Protein AF-A0A0R1E8X5-F1 (afdb_monomer_lite)

InterPro domains:
  IPR028039 Coiled-coil domain containing protein 32 [PF14989] (7-144)
  IPR028039 Coiled-coil domain containing protein 32 [PTHR31800] (3-156)

Foldseek 3Di:
DDPPDPPPPDDPDDDDDDDDDDDPDDDPDDDPPVDDPDPPDDDDDDPDPPPPPDPCNVVVVVVVVVVVVVVVVVVCPVVVVVVVVLVVLCVVCVVVVDDPVVSVVVVQQAAADPDDPVNPVVDVDDDGGNVVVDDPVVPPPVVVVVVVVVVVVVPDPPPDD

Sequence (161 aa):
MSLGNADPWHLKNNIVEQGISVSPNNSESFEDNFTPPPSENESNVQKDGQIEPLPDSSDYLKLLERKLARVQKGNKLLDNLRDKRQDCMRGLLSSEGVPISIFEQFLELDAPIESGRLHRHLLPVQAVNVGETFHIVEHDALQQSAEEAQKEEEDHPLAEH

Secondary structure (DSSP, 8-state):
-------TT--------------S--------TTS----SS-S---S----PPPTTHHHHHHHHHHHHHHHHHTTHHHHHHHHHHHHHHHHHHHHTT--HHHHHHHHHHTSBP---HHHHHH-S---SBSGGG--GGGG-HHHHHHHHHHHHHHSS-----

Radius of gyration: 31.72 Å; chains: 1; bounding box: 75×52×92 Å

Structure (mmCIF, N/CA/C/O backbone):
data_AF-A0A0R1E8X5-F1
#
_entry.id   AF-A0A0R1E8X5-F1
#
loop_
_atom_site.group_PDB
_atom_site.id
_atom_site.type_symbol
_atom_site.label_atom_id
_atom_site.label_alt_id
_atom_site.label_comp_id
_atom_site.label_asym_id
_atom_site.label_entity_id
_atom_site.label_seq_id
_atom_site.pdbx_PDB_ins_code
_atom_site.Cartn_x
_atom_site.Cartn_y
_atom_site.Cartn_z
_atom_site.occupancy
_atom_site.B_iso_or_equiv
_atom_site.auth_seq_id
_atom_site.auth_comp_id
_atom_site.auth_asym_id
_atom_site.auth_atom_id
_atom_site.pdbx_PDB_model_num
ATOM 1 N N . 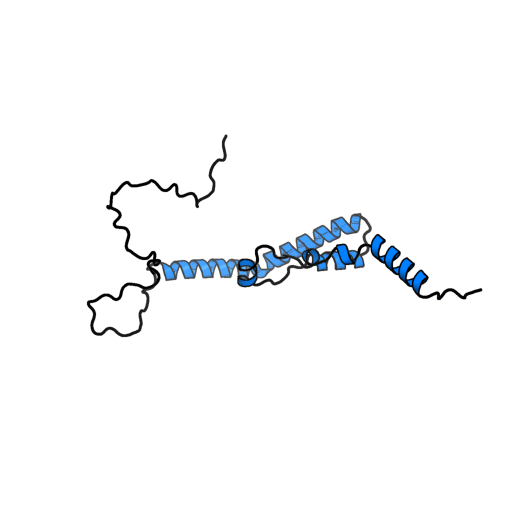MET A 1 1 ? 5.547 -38.601 7.285 1.00 41.41 1 MET A N 1
ATOM 2 C CA . MET A 1 1 ? 4.943 -37.518 8.089 1.00 41.41 1 MET A CA 1
ATOM 3 C C . MET A 1 1 ? 3.970 -36.780 7.179 1.00 41.41 1 MET A C 1
ATOM 5 O O . MET A 1 1 ? 4.414 -35.981 6.369 1.00 41.41 1 MET A O 1
ATOM 9 N N . SER A 1 2 ? 2.689 -37.157 7.183 1.00 48.28 2 SER A N 1
ATOM 10 C CA . SER A 1 2 ? 1.700 -36.622 6.235 1.00 48.28 2 SER A CA 1
ATOM 11 C C . SER A 1 2 ? 1.029 -35.388 6.835 1.00 48.28 2 SER A C 1
ATOM 13 O O . SER A 1 2 ? 0.263 -35.518 7.786 1.00 48.28 2 SER A O 1
ATOM 15 N N . LEU A 1 3 ? 1.327 -34.204 6.297 1.00 57.66 3 LEU A N 1
ATOM 16 C CA . LEU A 1 3 ? 0.602 -32.962 6.584 1.00 57.66 3 LEU A CA 1
ATOM 17 C C . LEU A 1 3 ? -0.684 -32.953 5.749 1.00 57.66 3 LEU A C 1
ATOM 19 O O . LEU A 1 3 ? -0.780 -32.275 4.732 1.00 57.66 3 LEU A O 1
ATOM 23 N N . GLY A 1 4 ? -1.637 -33.798 6.132 1.00 57.94 4 GLY A N 1
ATOM 24 C CA . GLY A 1 4 ? -2.953 -33.873 5.508 1.00 57.94 4 GLY A CA 1
ATOM 25 C C . GLY A 1 4 ? -4.001 -33.284 6.439 1.00 57.94 4 GLY A C 1
ATOM 26 O O . GLY A 1 4 ? -4.164 -33.785 7.548 1.00 57.94 4 GLY A O 1
ATOM 27 N N . ASN A 1 5 ? -4.714 -32.274 5.943 1.00 57.72 5 ASN A N 1
ATOM 28 C CA . ASN A 1 5 ? -5.869 -31.589 6.534 1.00 57.72 5 ASN A CA 1
ATOM 29 C C . ASN A 1 5 ? -5.564 -30.501 7.572 1.00 57.72 5 ASN A C 1
ATOM 31 O O . ASN A 1 5 ? -5.836 -30.648 8.760 1.00 57.72 5 ASN A O 1
ATOM 35 N N . ALA A 1 6 ? -5.101 -29.353 7.077 1.00 56.03 6 ALA A N 1
ATOM 36 C CA . ALA A 1 6 ? -5.183 -28.066 7.769 1.00 56.03 6 ALA A CA 1
ATOM 37 C C . ALA A 1 6 ? -6.270 -27.169 7.148 1.00 56.03 6 ALA A C 1
ATOM 39 O O . ALA A 1 6 ? -6.082 -25.963 7.025 1.00 56.03 6 ALA A O 1
ATOM 40 N N . ASP A 1 7 ? -7.388 -27.762 6.723 1.00 60.72 7 ASP A N 1
ATOM 41 C CA . ASP A 1 7 ? -8.545 -26.989 6.282 1.00 60.72 7 ASP A CA 1
ATOM 42 C C . ASP A 1 7 ? -9.701 -27.159 7.285 1.00 60.72 7 ASP A C 1
ATOM 44 O O . ASP A 1 7 ? -10.281 -28.249 7.370 1.00 60.72 7 ASP A O 1
ATOM 48 N N . PRO A 1 8 ? -10.033 -26.108 8.060 1.00 60.72 8 PRO A N 1
ATOM 49 C CA . PRO A 1 8 ? -11.096 -26.143 9.059 1.00 60.72 8 PRO A CA 1
ATOM 50 C C . PRO A 1 8 ? -12.511 -26.219 8.460 1.00 60.72 8 PRO A C 1
ATOM 52 O O . PRO A 1 8 ? -13.470 -26.331 9.220 1.00 60.72 8 PRO A O 1
ATOM 55 N N . TRP A 1 9 ? -12.662 -26.191 7.131 1.00 62.84 9 TRP A N 1
ATOM 56 C CA . TRP A 1 9 ? -13.965 -26.184 6.455 1.00 62.84 9 TRP A CA 1
ATOM 57 C C . TRP A 1 9 ? -14.426 -27.551 5.930 1.00 62.84 9 TRP A C 1
ATOM 59 O O . TRP A 1 9 ? -15.530 -27.668 5.401 1.00 62.84 9 TRP A O 1
ATOM 69 N N . HIS A 1 10 ? -13.645 -28.618 6.114 1.00 58.00 10 HIS A N 1
ATOM 70 C CA . HIS A 1 10 ? -14.043 -29.963 5.687 1.00 58.00 10 HIS A CA 1
ATOM 71 C C . HIS A 1 10 ? -14.915 -30.675 6.738 1.00 58.00 10 HIS A C 1
ATOM 73 O O . HIS A 1 10 ? -14.473 -31.606 7.417 1.00 58.00 10 HIS A O 1
ATOM 79 N N . LEU A 1 11 ? -16.183 -30.274 6.843 1.00 55.81 11 LEU A N 1
ATOM 80 C CA . LEU A 1 11 ? -17.213 -31.066 7.519 1.00 55.81 11 LEU A CA 1
ATOM 81 C C . LEU A 1 11 ? -17.602 -32.248 6.622 1.00 55.81 11 LEU A C 1
ATOM 83 O O . LEU A 1 11 ? -18.297 -32.106 5.620 1.00 55.81 11 LEU A O 1
ATOM 87 N N . LYS A 1 12 ? -17.123 -33.444 6.974 1.00 56.28 12 LYS A N 1
ATOM 88 C CA . LYS A 1 12 ? -17.621 -34.693 6.390 1.00 56.28 12 LYS A CA 1
ATOM 89 C C . LYS A 1 12 ? -19.041 -34.904 6.907 1.00 56.28 12 LYS A C 1
ATOM 91 O O . LYS A 1 12 ? -19.221 -35.250 8.073 1.00 56.28 12 LYS A O 1
ATOM 96 N N . ASN A 1 13 ? -20.028 -34.678 6.047 1.00 50.72 13 ASN A N 1
ATOM 97 C CA . ASN A 1 13 ? -21.430 -34.963 6.327 1.00 50.72 13 ASN A CA 1
ATOM 98 C C . ASN A 1 13 ? -21.587 -36.459 6.630 1.00 50.72 13 ASN A C 1
ATOM 100 O O . ASN A 1 13 ? -21.599 -37.288 5.721 1.00 50.72 13 ASN A O 1
ATOM 104 N N . ASN A 1 14 ? -21.679 -36.811 7.913 1.00 43.84 14 ASN A N 1
ATOM 105 C CA . ASN A 1 14 ? -22.185 -38.115 8.312 1.00 43.84 14 ASN A CA 1
ATOM 106 C C . ASN A 1 14 ? -23.680 -38.120 8.005 1.00 43.84 14 ASN A C 1
ATOM 108 O O . ASN A 1 14 ? -24.463 -37.433 8.658 1.00 43.84 14 ASN A O 1
ATOM 112 N N . ILE A 1 15 ? -24.037 -38.877 6.974 1.00 46.09 15 ILE A N 1
ATOM 113 C CA . ILE A 1 15 ? -25.403 -39.259 6.646 1.00 46.09 15 ILE A CA 1
ATOM 114 C C . ILE A 1 15 ? -25.994 -39.929 7.891 1.00 46.09 15 ILE A C 1
ATOM 116 O O . ILE A 1 15 ? -25.621 -41.044 8.250 1.00 46.09 15 ILE A O 1
ATOM 120 N N . VAL A 1 16 ? -26.888 -39.218 8.574 1.00 41.62 16 VAL A N 1
ATOM 121 C CA . VAL A 1 16 ? -27.850 -39.818 9.495 1.00 41.62 16 VAL A CA 1
ATOM 122 C C . VAL A 1 16 ? -29.020 -40.250 8.624 1.00 41.62 16 VAL A C 1
ATOM 124 O O . VAL A 1 16 ? -29.767 -39.415 8.118 1.00 41.62 16 VAL A O 1
ATOM 127 N N . GLU A 1 17 ? -29.153 -41.556 8.406 1.00 50.44 17 GLU A N 1
ATOM 128 C CA . GLU A 1 17 ? -30.381 -42.129 7.866 1.00 50.44 17 GLU A CA 1
ATOM 129 C C . GLU A 1 17 ? -31.515 -41.886 8.870 1.00 50.44 17 GLU A C 1
ATOM 131 O O . GLU A 1 17 ? -31.613 -42.551 9.901 1.00 50.44 17 GLU A O 1
ATOM 136 N N . GLN A 1 18 ? -32.389 -40.931 8.566 1.00 39.16 18 GLN A N 1
ATOM 137 C CA . GLN A 1 18 ? -33.750 -40.913 9.087 1.00 39.16 18 GLN A CA 1
ATOM 138 C C . GLN A 1 18 ? -34.700 -40.789 7.903 1.00 39.16 18 GLN A C 1
ATOM 140 O O . GLN A 1 18 ? -34.739 -39.781 7.201 1.00 39.16 18 GLN A O 1
ATOM 145 N N . GLY A 1 19 ? -35.399 -41.893 7.642 1.00 46.69 19 GLY A N 1
ATOM 146 C CA . GLY A 1 19 ? -36.307 -42.037 6.522 1.00 46.69 19 GLY A CA 1
ATOM 147 C C . GLY A 1 19 ? -37.501 -41.104 6.626 1.00 46.69 19 GLY A C 1
ATOM 148 O O . GLY A 1 19 ? -38.165 -41.057 7.655 1.00 46.69 19 GLY A O 1
ATOM 149 N N . ILE A 1 20 ? -37.811 -40.445 5.516 1.00 40.56 20 ILE A N 1
ATOM 150 C CA . ILE A 1 20 ? -39.112 -39.849 5.240 1.00 40.56 20 ILE A CA 1
ATOM 151 C C . ILE A 1 20 ? -39.471 -40.233 3.803 1.00 40.56 20 ILE A C 1
ATOM 153 O O . ILE A 1 20 ? -38.705 -40.032 2.862 1.00 40.56 20 ILE A O 1
ATOM 157 N N . SER A 1 21 ? -40.642 -40.848 3.662 1.00 41.12 21 SER A N 1
ATOM 158 C CA . SER A 1 21 ? -41.280 -41.187 2.397 1.00 41.12 21 SER A CA 1
ATOM 159 C C . SER A 1 21 ? -41.433 -39.944 1.521 1.00 41.12 21 SER A C 1
ATOM 161 O O . SER A 1 21 ? -42.125 -38.997 1.895 1.00 41.12 21 SER A O 1
ATOM 163 N N . VAL A 1 22 ? -40.822 -39.972 0.340 1.00 40.91 22 VAL A N 1
ATOM 164 C CA . VAL A 1 22 ? -40.970 -38.938 -0.685 1.00 40.91 22 VAL A CA 1
ATOM 165 C C . VAL A 1 22 ? -42.375 -39.044 -1.287 1.00 40.91 22 VAL A C 1
ATOM 167 O O . VAL A 1 22 ? -42.671 -39.984 -2.021 1.00 40.91 22 VAL A O 1
ATOM 170 N N . SER A 1 23 ? -43.242 -38.078 -0.977 1.00 41.62 23 SER A N 1
ATOM 171 C CA . SER A 1 23 ? -44.393 -37.745 -1.823 1.00 41.62 23 SER A CA 1
ATOM 172 C C . SER A 1 23 ? -43.967 -36.597 -2.749 1.00 41.62 23 SER A C 1
ATOM 174 O O . SER A 1 23 ? -43.478 -35.583 -2.244 1.00 41.62 23 SER A O 1
ATOM 176 N N . PRO A 1 24 ? -44.087 -36.723 -4.082 1.00 49.56 24 PRO A N 1
ATOM 177 C CA . PRO A 1 24 ? -43.509 -35.766 -5.014 1.00 49.56 24 PRO A CA 1
ATOM 178 C C . PRO A 1 24 ? -44.529 -34.666 -5.300 1.00 49.56 24 PRO A C 1
ATOM 180 O O . PRO A 1 24 ? -45.220 -34.754 -6.302 1.00 49.56 24 PRO A O 1
ATOM 183 N N . ASN A 1 25 ? -44.701 -33.688 -4.404 1.00 53.84 25 ASN A N 1
ATOM 184 C CA . ASN A 1 25 ? -45.528 -32.496 -4.671 1.00 53.84 25 ASN A CA 1
ATOM 185 C C . ASN A 1 25 ? -45.279 -31.348 -3.673 1.00 53.84 25 ASN A C 1
ATOM 187 O O . ASN A 1 25 ? -46.222 -30.705 -3.230 1.00 53.84 25 ASN A O 1
ATOM 191 N N . ASN A 1 26 ? -44.025 -31.060 -3.322 1.00 50.88 26 ASN A N 1
ATOM 192 C CA . ASN A 1 26 ? -43.699 -29.794 -2.664 1.00 50.88 26 ASN A CA 1
ATOM 193 C C . ASN A 1 26 ? -42.617 -29.084 -3.468 1.00 50.88 26 ASN A C 1
ATOM 195 O O . ASN A 1 26 ? -41.520 -29.600 -3.658 1.00 50.88 26 ASN A O 1
ATOM 199 N N . SER A 1 27 ? -42.984 -27.914 -3.978 1.00 52.03 27 SER A N 1
ATOM 200 C CA . SER A 1 27 ? -42.094 -26.922 -4.561 1.00 52.03 27 SER A CA 1
ATOM 201 C C . SER A 1 27 ? -40.863 -26.720 -3.679 1.00 52.03 27 SER A C 1
ATOM 203 O O . SER A 1 27 ? -41.006 -26.351 -2.514 1.00 52.03 27 SER A O 1
ATOM 205 N N . GLU A 1 28 ? -39.673 -26.929 -4.241 1.00 53.97 28 GLU A N 1
ATOM 206 C CA . GLU A 1 28 ? -38.393 -26.528 -3.652 1.00 53.97 28 GLU A CA 1
ATOM 207 C C . GLU A 1 28 ? -38.345 -24.996 -3.531 1.00 53.97 28 GLU A C 1
ATOM 209 O O . GLU A 1 28 ? -37.832 -24.291 -4.396 1.00 53.97 28 GLU A O 1
ATOM 214 N N . SER A 1 29 ? -38.931 -24.453 -2.468 1.00 68.25 29 SER A N 1
ATOM 215 C CA . SER 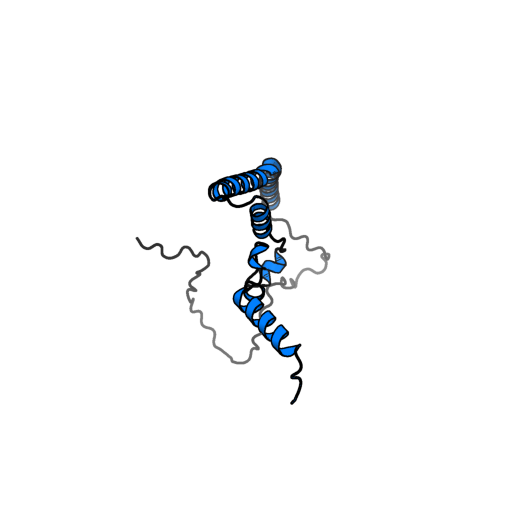A 1 29 ? -38.639 -23.101 -2.005 1.00 68.25 29 SER A CA 1
ATOM 216 C C . SER A 1 29 ? -37.615 -23.191 -0.883 1.00 68.25 29 SER A C 1
ATOM 218 O O . SER A 1 29 ? -37.796 -23.972 0.050 1.00 68.25 29 SER A O 1
ATOM 220 N N . PHE A 1 30 ? -36.554 -22.391 -0.967 1.00 64.31 30 PHE A N 1
ATOM 221 C CA . PHE A 1 30 ? -35.582 -22.248 0.113 1.00 64.31 30 PHE A CA 1
ATOM 222 C C . PHE A 1 30 ? -36.293 -21.773 1.387 1.00 64.31 30 PHE A C 1
ATOM 224 O O . PHE A 1 30 ? -37.005 -20.770 1.357 1.00 64.31 30 PHE A O 1
ATOM 231 N N . GLU A 1 31 ? -36.102 -22.487 2.496 1.00 61.72 31 GLU A N 1
ATOM 232 C CA . GLU A 1 31 ? -36.546 -22.029 3.811 1.00 61.72 31 GLU A CA 1
ATOM 233 C C . GLU A 1 31 ? -35.742 -20.778 4.198 1.00 61.72 31 GLU A C 1
ATOM 235 O O . GLU A 1 31 ? -34.537 -20.849 4.469 1.00 61.72 31 GLU A O 1
ATOM 240 N N . ASP A 1 32 ? -36.404 -19.618 4.186 1.00 66.38 32 ASP A N 1
ATOM 241 C CA . ASP A 1 32 ? -35.838 -18.352 4.646 1.00 66.38 32 ASP A CA 1
ATOM 242 C C . ASP A 1 32 ? -35.685 -18.377 6.173 1.00 66.38 32 ASP A C 1
ATOM 244 O O . ASP A 1 32 ? -36.580 -18.006 6.926 1.00 66.38 32 ASP A O 1
ATOM 248 N N . ASN A 1 33 ? -34.525 -18.848 6.627 1.00 69.56 33 ASN A N 1
ATOM 249 C CA . ASN A 1 33 ? -34.135 -18.875 8.035 1.00 69.56 33 ASN A CA 1
ATOM 250 C C . ASN A 1 33 ? -33.504 -17.547 8.502 1.00 69.56 33 ASN A C 1
ATOM 252 O O . ASN A 1 33 ? -32.993 -17.465 9.620 1.00 69.56 33 ASN A O 1
ATOM 256 N N . PHE A 1 34 ? -33.488 -16.506 7.659 1.00 73.12 34 PHE A N 1
ATOM 257 C CA . PHE A 1 34 ? -32.915 -15.203 8.012 1.00 73.12 34 PHE A CA 1
ATOM 258 C C . PHE A 1 34 ? -33.910 -14.295 8.735 1.00 73.12 34 PHE A C 1
ATOM 260 O O . PHE A 1 34 ? -33.517 -13.254 9.267 1.00 73.12 34 PHE A O 1
ATOM 267 N N . THR A 1 35 ? -35.181 -14.691 8.796 1.00 64.94 35 THR A N 1
ATOM 268 C CA . THR A 1 35 ? -36.201 -14.019 9.595 1.00 64.94 35 THR A CA 1
ATOM 269 C C . THR A 1 35 ? -36.652 -14.935 10.735 1.00 64.94 35 THR A C 1
ATOM 271 O O . THR A 1 35 ? -37.010 -16.087 10.494 1.00 64.94 35 THR A O 1
ATOM 274 N N . PRO A 1 36 ? -36.609 -14.478 12.004 1.00 63.75 36 PRO A N 1
ATOM 275 C CA . PRO A 1 36 ? -37.162 -15.267 13.095 1.00 63.75 36 PRO A CA 1
ATOM 276 C C . PRO A 1 36 ? -38.661 -15.481 12.834 1.00 63.75 36 PRO A C 1
ATOM 278 O O . PRO A 1 36 ? -39.335 -14.531 12.416 1.00 63.75 36 PRO A O 1
ATOM 281 N N . PRO A 1 37 ? -39.198 -16.697 13.059 1.00 65.19 37 PRO A N 1
ATOM 282 C CA . PRO A 1 37 ? -40.610 -16.955 12.834 1.00 65.19 37 PRO A CA 1
ATOM 283 C C . PRO A 1 37 ? -41.432 -15.997 13.702 1.00 65.19 37 PRO A C 1
ATOM 285 O O . PRO A 1 37 ? -41.058 -15.754 14.856 1.00 65.19 37 PRO A O 1
ATOM 288 N N . PRO A 1 38 ? -42.537 -15.436 13.182 1.00 57.66 38 PRO A N 1
ATOM 289 C CA . PRO A 1 38 ? -43.421 -14.619 13.994 1.00 57.66 38 PRO A CA 1
ATOM 290 C C . PRO A 1 38 ? -43.930 -15.500 15.136 1.00 57.66 38 PRO A C 1
ATOM 292 O O . PRO A 1 38 ? -44.668 -16.455 14.906 1.00 57.66 38 PRO A O 1
ATOM 295 N N . SER A 1 39 ? -43.487 -15.234 16.366 1.00 55.03 39 SER A N 1
ATOM 296 C CA . SER A 1 39 ? -43.984 -15.960 17.529 1.00 55.03 39 SER A CA 1
ATOM 297 C C . SER A 1 39 ? -45.481 -15.689 17.630 1.00 55.03 39 SER A C 1
ATOM 299 O O . SER A 1 39 ? -45.886 -14.562 17.912 1.00 55.03 39 SER A O 1
ATOM 301 N N . GLU A 1 40 ? -46.311 -16.704 17.398 1.00 53.59 40 GLU A N 1
ATOM 302 C CA . GLU A 1 40 ? -47.776 -16.573 17.387 1.00 53.59 40 GLU A CA 1
ATOM 303 C C . GLU A 1 40 ? -48.391 -16.225 18.755 1.00 53.59 40 GLU A C 1
ATOM 305 O O . GLU A 1 40 ? -49.607 -16.159 18.883 1.00 53.59 40 GLU A O 1
ATOM 310 N N . ASN A 1 41 ? -47.586 -15.930 19.777 1.00 51.16 41 ASN A N 1
ATOM 311 C CA . ASN A 1 41 ? -48.064 -15.528 21.092 1.00 51.16 41 ASN A CA 1
ATOM 312 C C . ASN A 1 41 ? -47.247 -14.360 21.641 1.00 51.16 41 ASN A C 1
ATOM 314 O O . ASN A 1 41 ? -46.440 -14.577 22.521 1.00 51.16 41 ASN A O 1
ATOM 318 N N . GLU A 1 42 ? -47.440 -13.144 21.137 1.00 44.88 42 GLU A N 1
ATOM 319 C CA . GLU A 1 42 ? -47.234 -11.911 21.915 1.00 44.88 42 GLU A CA 1
ATOM 320 C C . GLU A 1 42 ? -47.982 -10.781 21.190 1.00 44.88 42 GLU A C 1
ATOM 322 O O . GLU A 1 42 ? -47.448 -10.017 20.382 1.00 44.88 42 GLU A O 1
ATOM 327 N N . SER A 1 43 ? -49.285 -10.686 21.452 1.00 48.47 43 SER A N 1
ATOM 328 C CA . SER A 1 43 ? -50.014 -9.450 21.214 1.00 48.47 43 SER A CA 1
ATOM 329 C C . SER A 1 43 ? -49.413 -8.366 22.113 1.00 48.47 43 SER A C 1
ATOM 331 O O . SER A 1 43 ? -49.590 -8.426 23.328 1.00 48.47 43 SER A O 1
ATOM 333 N N . ASN A 1 44 ? -48.802 -7.352 21.493 1.00 47.94 44 ASN A N 1
ATOM 334 C CA . ASN A 1 44 ? -48.393 -6.080 22.101 1.00 47.94 44 ASN A CA 1
ATOM 335 C C . ASN A 1 44 ? -47.010 -6.058 22.788 1.00 47.94 44 ASN A C 1
ATOM 337 O O . ASN A 1 44 ? -46.911 -5.773 23.977 1.00 47.94 44 ASN A O 1
ATOM 341 N N . VAL A 1 45 ? -45.928 -6.220 22.019 1.00 44.50 45 VAL A N 1
ATOM 342 C CA . VAL A 1 45 ? -44.637 -5.605 22.370 1.00 44.50 45 VAL A CA 1
ATOM 343 C C . VAL A 1 45 ? -44.100 -4.852 21.161 1.00 44.50 45 VAL A C 1
ATOM 345 O O . VAL A 1 45 ? -44.174 -5.289 20.015 1.00 44.50 45 VAL A O 1
ATOM 348 N N . GLN A 1 46 ? -43.661 -3.637 21.447 1.00 46.28 46 GLN A N 1
ATOM 349 C CA . GLN A 1 46 ? -43.259 -2.620 20.504 1.00 46.28 46 GLN A CA 1
ATOM 350 C C . GLN A 1 46 ? -42.136 -3.090 19.583 1.00 46.28 46 GLN A C 1
ATOM 352 O O . GLN A 1 46 ? -41.282 -3.907 19.913 1.00 46.28 46 GLN A O 1
ATOM 357 N N . LYS A 1 47 ? -42.181 -2.490 18.404 1.00 51.28 47 LYS A N 1
ATOM 358 C CA . LYS A 1 47 ? -41.257 -2.553 17.287 1.00 51.28 47 LYS A CA 1
ATOM 359 C C . LYS A 1 47 ? -39.896 -1.959 17.673 1.00 51.28 47 LYS A C 1
ATOM 361 O O . LYS A 1 47 ? -39.515 -0.937 17.136 1.00 51.28 47 LYS A O 1
ATOM 366 N N . ASP A 1 48 ? -39.207 -2.583 18.614 1.00 50.16 48 ASP A N 1
ATOM 367 C CA . ASP A 1 48 ? -37.822 -2.309 18.984 1.00 50.16 48 ASP A CA 1
ATOM 368 C C . ASP A 1 48 ? -37.233 -3.638 19.451 1.00 50.16 48 ASP A C 1
ATOM 370 O O . ASP A 1 48 ? -37.092 -3.910 20.642 1.00 50.16 48 ASP A O 1
ATOM 374 N N . GLY A 1 49 ? -36.936 -4.513 18.489 1.00 54.03 49 GLY A N 1
ATOM 375 C CA . GLY A 1 49 ? -36.140 -5.714 18.722 1.00 54.03 49 GLY A CA 1
ATOM 376 C C . GLY A 1 49 ? -34.710 -5.310 19.066 1.00 54.03 49 GLY A C 1
ATOM 377 O O . GLY A 1 49 ? -33.811 -5.437 18.240 1.00 54.03 49 GLY A O 1
ATOM 378 N N . GLN A 1 50 ? -34.516 -4.757 20.262 1.00 63.06 50 GLN A N 1
ATOM 379 C CA . GLN A 1 50 ? -33.216 -4.555 20.878 1.00 63.06 50 GLN A CA 1
ATOM 380 C C . GLN A 1 50 ? -32.654 -5.953 21.116 1.00 63.06 50 GLN A C 1
ATOM 382 O O . GLN A 1 50 ? -32.983 -6.610 22.102 1.00 63.06 50 GLN A O 1
ATOM 387 N N . ILE A 1 51 ? -31.881 -6.446 20.149 1.00 72.56 51 ILE A N 1
ATOM 388 C CA . ILE A 1 51 ? -31.126 -7.686 20.287 1.00 72.56 51 ILE A CA 1
ATOM 389 C C . ILE A 1 51 ? -30.258 -7.498 21.525 1.00 72.56 51 ILE A C 1
ATOM 391 O O . ILE A 1 51 ? -29.402 -6.609 21.547 1.00 72.56 51 ILE A O 1
ATOM 395 N N . GLU A 1 52 ? -30.524 -8.281 22.568 1.00 78.50 52 GLU A N 1
ATOM 396 C CA . GLU A 1 52 ? -29.762 -8.177 23.802 1.00 78.50 52 GLU A CA 1
ATOM 397 C C . GLU A 1 52 ? -28.294 -8.494 23.472 1.00 78.50 52 GLU A C 1
ATOM 399 O O . GLU A 1 52 ? -28.003 -9.539 22.875 1.00 78.50 52 GLU A O 1
ATOM 404 N N . PRO A 1 53 ? -27.358 -7.571 23.753 1.00 79.94 53 PRO A N 1
ATOM 405 C CA . PRO A 1 53 ? -25.964 -7.780 23.414 1.00 79.94 53 PRO A CA 1
ATOM 406 C C . PRO A 1 53 ? -25.435 -8.999 24.168 1.00 79.94 53 PRO A C 1
ATOM 408 O O . PRO A 1 53 ? -25.786 -9.224 25.327 1.00 79.94 53 PRO A O 1
ATOM 411 N N . LEU A 1 54 ? -24.563 -9.778 23.520 1.00 82.25 54 LEU A N 1
ATOM 412 C CA . LEU A 1 54 ? -23.991 -10.963 24.153 1.00 82.25 54 LEU A CA 1
ATOM 413 C C . LEU A 1 54 ? -23.329 -10.583 25.492 1.00 82.25 54 LEU A C 1
ATOM 415 O O . LEU A 1 54 ? -22.721 -9.508 25.575 1.00 82.25 54 LEU A O 1
ATOM 419 N N . PRO A 1 55 ? -23.384 -11.456 26.515 1.00 82.56 55 PRO A N 1
ATOM 420 C CA . PRO A 1 55 ? -22.879 -11.155 27.857 1.00 82.56 55 PRO A CA 1
ATOM 421 C C . PRO A 1 55 ? -21.413 -10.691 27.890 1.00 82.56 55 PRO A C 1
ATOM 423 O O . PRO A 1 55 ? -21.026 -9.921 28.765 1.00 82.56 55 PRO A O 1
ATOM 426 N N . ASP A 1 56 ? -20.598 -11.125 26.924 1.00 90.81 56 ASP A N 1
ATOM 427 C CA . ASP A 1 56 ? -19.173 -10.809 26.784 1.00 90.81 56 ASP A CA 1
ATOM 428 C C . ASP A 1 56 ? -18.864 -9.772 25.687 1.00 90.81 56 ASP A C 1
ATOM 430 O O . ASP A 1 56 ? -17.706 -9.382 25.509 1.00 90.81 56 ASP A O 1
ATOM 434 N N . SER A 1 57 ? -19.879 -9.279 24.970 1.00 89.62 57 SER A N 1
ATOM 435 C CA . SER A 1 57 ? -19.715 -8.343 23.848 1.00 89.62 57 SER A CA 1
ATOM 436 C C . SER A 1 57 ? -18.947 -7.083 24.252 1.00 89.62 57 SER A C 1
ATOM 438 O O . SER A 1 57 ? -18.045 -6.644 23.540 1.00 89.62 57 SER A O 1
ATOM 440 N N . SER A 1 58 ? -19.241 -6.533 25.434 1.00 88.75 58 SER A N 1
ATOM 441 C CA . SER A 1 58 ? -18.574 -5.334 25.944 1.00 88.75 58 SER A CA 1
ATOM 442 C C . SER A 1 58 ? -17.089 -5.566 26.240 1.00 88.75 58 SER A C 1
ATOM 444 O O . SER A 1 58 ? -16.260 -4.689 25.998 1.00 88.75 58 SER A O 1
ATOM 446 N N . ASP A 1 59 ? -16.724 -6.754 26.719 1.00 91.62 59 ASP A N 1
ATOM 447 C CA . ASP A 1 59 ? -15.342 -7.091 27.055 1.00 91.62 59 ASP A CA 1
ATOM 448 C C . ASP A 1 59 ? -14.537 -7.448 25.809 1.00 91.62 59 ASP A C 1
ATOM 450 O O . ASP A 1 59 ? -13.375 -7.046 25.672 1.00 91.62 59 ASP A O 1
ATOM 454 N N . TYR A 1 60 ? -15.174 -8.121 24.853 1.00 94.19 60 TYR A N 1
ATOM 455 C CA . TYR A 1 60 ? -14.607 -8.364 23.536 1.00 94.19 60 TYR A CA 1
ATOM 456 C C . TYR A 1 60 ? -14.335 -7.052 22.782 1.00 94.19 60 TYR A C 1
ATOM 458 O O . TYR A 1 60 ? -13.237 -6.869 22.246 1.00 94.19 60 TYR A O 1
ATOM 466 N N . LEU A 1 61 ? -15.274 -6.100 22.808 1.00 94.25 61 LEU A N 1
ATOM 467 C CA . LEU A 1 61 ? -15.094 -4.776 22.206 1.00 94.25 61 LEU A CA 1
ATOM 468 C C . LEU A 1 61 ? -13.952 -3.997 22.868 1.00 94.25 61 LEU A C 1
ATOM 470 O O . LEU A 1 61 ? -13.056 -3.528 22.169 1.00 94.25 61 LEU A O 1
ATOM 474 N N . LYS A 1 62 ? -13.880 -3.957 24.204 1.00 94.38 62 LYS A N 1
ATOM 475 C CA . LYS A 1 62 ? -12.742 -3.339 24.917 1.00 94.38 62 LYS A CA 1
ATOM 476 C C . LYS A 1 62 ? -11.408 -3.991 24.548 1.00 94.38 62 LYS A C 1
ATOM 478 O O . LYS A 1 62 ? -10.380 -3.318 24.433 1.00 94.38 62 LYS A O 1
ATOM 483 N N . LEU A 1 63 ? -11.382 -5.316 24.375 1.00 95.00 63 LEU A N 1
ATOM 484 C CA . LEU A 1 63 ? -10.181 -6.035 23.951 1.00 95.00 63 LEU A CA 1
ATOM 485 C C . LEU A 1 63 ? -9.754 -5.624 22.537 1.00 95.00 63 LEU A C 1
ATOM 487 O O . LEU A 1 63 ? -8.558 -5.410 22.309 1.00 95.00 63 LEU A O 1
ATOM 491 N N . LEU A 1 64 ? -10.713 -5.526 21.615 1.00 94.50 64 LEU A N 1
ATOM 492 C CA . LEU A 1 64 ? -10.505 -5.059 20.247 1.00 94.50 64 LEU A CA 1
ATOM 493 C C . LEU A 1 64 ? -9.980 -3.626 20.229 1.00 94.50 64 LEU A C 1
ATOM 495 O O . LEU A 1 64 ? -8.922 -3.389 19.655 1.00 94.50 64 LEU A O 1
ATOM 499 N N . GLU A 1 65 ? -10.641 -2.706 20.924 1.00 93.12 65 GLU A N 1
ATOM 500 C CA . GLU A 1 65 ? -10.228 -1.306 21.040 1.00 93.12 65 GLU A CA 1
ATOM 501 C C . GLU A 1 65 ? -8.819 -1.181 21.619 1.00 93.12 65 GLU A C 1
ATOM 503 O O . GLU A 1 65 ? -7.989 -0.445 21.093 1.00 93.12 65 GLU A O 1
ATOM 508 N N . ARG A 1 66 ? -8.481 -1.967 22.648 1.00 93.94 66 ARG A N 1
ATOM 509 C CA . ARG A 1 66 ? -7.128 -1.986 23.221 1.00 93.94 66 ARG A CA 1
ATOM 510 C C . ARG A 1 66 ? -6.080 -2.481 22.225 1.00 93.94 66 ARG A C 1
ATOM 512 O O . ARG A 1 66 ? -4.965 -1.957 22.198 1.00 93.94 66 ARG A O 1
ATOM 519 N N . LYS A 1 67 ? -6.388 -3.521 21.445 1.00 91.50 67 LYS A N 1
ATOM 520 C CA . LYS A 1 67 ? -5.484 -4.034 20.403 1.00 91.50 67 LYS A CA 1
ATOM 521 C C . LYS A 1 67 ? -5.316 -3.006 19.287 1.00 91.50 67 LYS A C 1
ATOM 523 O O . LYS A 1 67 ? -4.186 -2.716 18.908 1.00 91.50 67 LYS A O 1
ATOM 528 N N . LEU A 1 68 ? -6.417 -2.418 18.838 1.00 87.81 68 LEU A N 1
ATOM 529 C CA . LEU A 1 68 ? -6.458 -1.377 17.821 1.00 87.81 68 LEU A CA 1
ATOM 530 C C . LEU A 1 68 ? -5.641 -0.159 18.271 1.00 87.81 68 LEU A C 1
ATOM 532 O O . LEU A 1 68 ? -4.739 0.264 17.556 1.00 87.81 68 LEU A O 1
ATOM 536 N N . ALA A 1 69 ? -5.840 0.320 19.499 1.00 87.12 69 ALA A N 1
ATOM 537 C CA . ALA A 1 69 ? -5.078 1.423 20.073 1.00 87.12 69 ALA A CA 1
ATOM 538 C C . ALA A 1 69 ? -3.577 1.118 20.177 1.00 87.12 69 ALA A C 1
ATOM 540 O O . ALA A 1 69 ? -2.763 2.018 20.015 1.00 87.12 69 A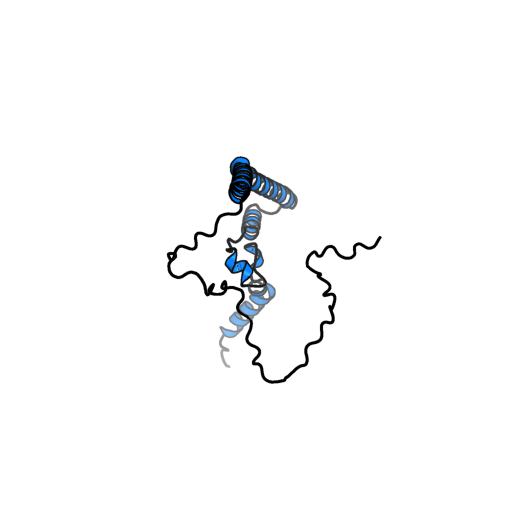LA A O 1
ATOM 541 N N . ARG A 1 70 ? -3.165 -0.134 20.422 1.00 84.75 70 ARG A N 1
ATOM 542 C CA . ARG A 1 70 ? -1.738 -0.516 20.394 1.00 84.75 70 ARG A CA 1
ATOM 543 C C . ARG A 1 70 ? -1.161 -0.470 18.985 1.00 84.75 70 ARG A C 1
ATOM 545 O O . ARG A 1 70 ? -0.042 0.005 18.822 1.00 84.75 70 ARG A O 1
ATOM 552 N N . VAL A 1 71 ? -1.920 -0.938 17.998 1.00 80.44 71 VAL A N 1
ATOM 553 C CA . VAL A 1 71 ? -1.527 -0.887 16.584 1.00 80.44 71 VAL A CA 1
ATOM 554 C C . VAL A 1 71 ? -1.428 0.568 16.114 1.00 80.44 71 VAL A C 1
ATOM 556 O O . VAL A 1 71 ? -0.399 0.951 15.571 1.00 80.44 71 VAL A O 1
ATOM 559 N N . GLN A 1 72 ? -2.421 1.404 16.427 1.00 78.44 72 GLN A N 1
ATOM 560 C CA . GLN A 1 72 ? -2.419 2.837 16.107 1.00 78.44 72 GLN A CA 1
ATOM 561 C C . GLN A 1 72 ? -1.381 3.638 16.902 1.00 78.44 72 GLN A C 1
ATOM 563 O O . GLN A 1 72 ? -0.763 4.561 16.390 1.00 78.44 72 GLN A O 1
ATOM 568 N N . LYS A 1 73 ? -1.130 3.311 18.173 1.00 76.25 73 LYS A N 1
ATOM 569 C CA . LYS A 1 73 ? -0.061 3.963 18.951 1.00 76.25 73 LYS A CA 1
ATOM 570 C C . LYS A 1 73 ? 1.320 3.565 18.432 1.00 76.25 73 LYS A C 1
ATOM 572 O O . LYS A 1 73 ? 2.249 4.366 18.468 1.00 76.25 73 LYS A O 1
ATOM 577 N N . GLY A 1 74 ? 1.433 2.355 17.892 1.00 66.38 74 GLY A N 1
ATOM 578 C CA . GLY A 1 74 ? 2.535 1.914 17.049 1.00 66.38 74 GLY A CA 1
ATOM 579 C C . GLY A 1 74 ? 2.441 2.420 15.607 1.00 66.38 74 GLY A C 1
ATOM 580 O O . GLY A 1 74 ? 3.007 1.759 14.745 1.00 66.38 74 GLY A O 1
ATOM 581 N N . ASN A 1 75 ? 1.766 3.553 15.337 1.00 64.69 75 ASN A N 1
ATOM 582 C CA . ASN A 1 75 ? 1.471 4.086 13.993 1.00 64.69 75 ASN A CA 1
ATOM 583 C C . ASN A 1 75 ? 2.679 4.130 13.063 1.00 64.69 75 ASN A C 1
ATOM 585 O O . ASN A 1 75 ? 2.537 4.039 11.856 1.00 64.69 75 ASN A O 1
ATOM 589 N N . LYS A 1 76 ? 3.878 4.246 13.628 1.00 75.62 76 LYS A N 1
ATOM 590 C CA . LYS A 1 76 ? 5.099 4.325 12.846 1.00 75.62 76 LYS A CA 1
ATOM 591 C C . LYS A 1 76 ? 5.646 2.961 12.449 1.00 75.62 76 LYS A C 1
ATOM 593 O O . LYS A 1 76 ? 6.590 2.935 11.689 1.00 75.62 76 LYS A O 1
ATOM 598 N N . LEU A 1 77 ? 5.171 1.829 12.969 1.00 81.81 77 LEU A N 1
ATOM 599 C CA . LEU A 1 77 ? 5.788 0.531 12.663 1.00 81.81 77 LEU A CA 1
ATOM 600 C C . LEU A 1 77 ? 5.646 0.184 11.180 1.00 81.81 77 LEU A C 1
ATOM 602 O O . LEU A 1 77 ? 6.621 -0.240 10.569 1.00 81.81 77 LEU A O 1
ATOM 606 N N . LEU A 1 78 ? 4.452 0.382 10.616 1.00 80.69 78 LEU A N 1
ATOM 607 C CA . LEU A 1 78 ? 4.214 0.148 9.192 1.00 80.69 78 LEU A CA 1
ATOM 608 C C . LEU A 1 78 ? 5.001 1.137 8.332 1.00 80.69 78 LEU A C 1
ATOM 610 O O . LEU A 1 78 ? 5.638 0.711 7.373 1.00 80.69 78 LEU A O 1
ATOM 614 N N . ASP A 1 79 ? 5.046 2.407 8.735 1.00 83.75 79 ASP A N 1
ATOM 615 C CA . ASP A 1 79 ? 5.852 3.426 8.057 1.00 83.75 79 ASP A CA 1
ATOM 616 C C . ASP A 1 79 ? 7.350 3.090 8.122 1.00 83.75 79 ASP A C 1
ATOM 618 O O . ASP A 1 79 ? 8.006 3.013 7.097 1.00 83.75 79 ASP A O 1
ATOM 622 N N . ASN A 1 80 ? 7.885 2.736 9.294 1.00 87.56 80 ASN A N 1
ATOM 623 C CA . ASN A 1 80 ? 9.285 2.331 9.468 1.00 87.56 80 ASN A CA 1
ATOM 624 C C . ASN A 1 80 ? 9.622 1.059 8.681 1.00 87.56 80 ASN 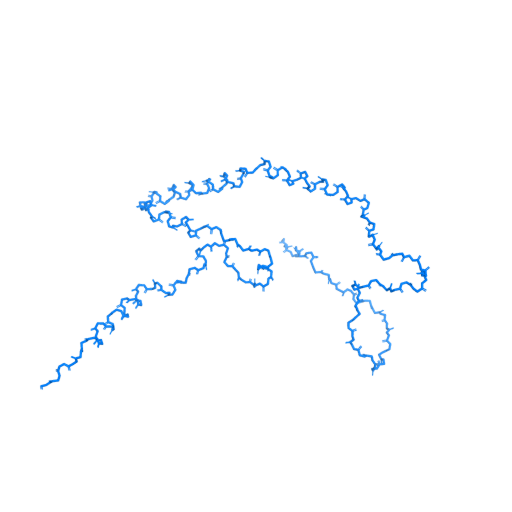A C 1
ATOM 626 O O . ASN A 1 80 ? 10.738 0.921 8.191 1.00 87.56 80 ASN A O 1
ATOM 630 N N . LEU A 1 81 ? 8.697 0.097 8.592 1.00 86.81 81 LEU A N 1
ATOM 631 C CA . LEU A 1 81 ? 8.878 -1.102 7.770 1.00 86.81 81 LEU A CA 1
ATOM 632 C C . LEU A 1 81 ? 8.908 -0.744 6.283 1.00 86.81 81 LEU A C 1
ATOM 634 O O . LEU A 1 81 ? 9.728 -1.294 5.546 1.00 86.81 81 LEU A O 1
ATOM 638 N N . ARG A 1 82 ? 8.049 0.186 5.854 1.00 84.69 82 ARG A N 1
ATOM 639 C CA . ARG A 1 82 ? 8.044 0.717 4.491 1.00 84.69 82 ARG A CA 1
ATOM 640 C C . ARG A 1 82 ? 9.357 1.438 4.194 1.00 84.69 82 ARG A C 1
ATOM 642 O O . ARG A 1 82 ? 10.010 1.078 3.222 1.00 84.69 82 ARG A O 1
ATOM 649 N N . ASP A 1 83 ? 9.789 2.343 5.063 1.00 88.19 83 ASP A N 1
ATOM 650 C CA . ASP A 1 83 ? 11.040 3.092 4.923 1.00 88.19 83 ASP A CA 1
ATOM 651 C C . ASP A 1 83 ? 12.246 2.142 4.870 1.00 88.19 83 ASP A C 1
ATOM 653 O O . ASP A 1 83 ? 13.063 2.213 3.957 1.00 88.19 83 ASP A O 1
ATOM 657 N N . LYS A 1 84 ? 12.309 1.151 5.772 1.00 92.25 84 LYS A N 1
ATOM 658 C CA . LYS A 1 84 ? 13.346 0.103 5.769 1.00 92.25 84 LYS A CA 1
ATOM 659 C C . LYS A 1 84 ? 13.376 -0.691 4.464 1.00 92.25 84 LYS A C 1
ATOM 661 O O . LYS A 1 84 ? 14.460 -1.006 3.972 1.00 92.25 84 LYS A O 1
ATOM 666 N N . ARG A 1 85 ? 12.206 -1.048 3.918 1.00 88.62 85 ARG A N 1
ATOM 667 C CA . ARG A 1 85 ? 12.102 -1.728 2.617 1.00 88.62 85 ARG A CA 1
ATOM 668 C C . ARG A 1 85 ? 12.664 -0.835 1.515 1.00 88.62 85 ARG A C 1
ATOM 670 O O . ARG A 1 85 ? 13.466 -1.305 0.715 1.00 88.62 85 ARG A O 1
ATOM 677 N N . GLN A 1 86 ? 12.266 0.435 1.493 1.00 87.88 86 GLN A N 1
ATOM 678 C CA . GLN A 1 86 ? 12.719 1.408 0.500 1.00 87.88 86 GLN A CA 1
ATOM 679 C C . GLN A 1 86 ? 14.232 1.627 0.574 1.00 87.88 86 GLN A C 1
ATOM 681 O O . GLN A 1 86 ? 14.899 1.525 -0.450 1.00 87.88 86 GLN A O 1
ATOM 686 N N . ASP A 1 87 ? 14.798 1.816 1.765 1.00 88.75 87 ASP A N 1
ATOM 687 C CA . ASP A 1 87 ? 16.244 1.965 1.966 1.00 88.75 87 ASP A CA 1
ATOM 688 C C . ASP A 1 87 ? 17.026 0.725 1.515 1.00 88.75 87 ASP A C 1
ATOM 690 O O . ASP A 1 87 ? 18.088 0.838 0.899 1.00 88.75 87 ASP A O 1
ATOM 694 N N . CYS A 1 88 ? 16.491 -0.472 1.772 1.00 89.69 88 CYS A N 1
ATOM 695 C CA . CYS A 1 88 ? 17.085 -1.716 1.291 1.00 89.69 88 CYS A CA 1
ATOM 696 C C . CYS A 1 88 ? 17.087 -1.789 -0.245 1.00 89.69 88 CYS A C 1
ATOM 698 O O . CYS A 1 88 ? 18.129 -2.073 -0.836 1.00 89.69 88 CYS A O 1
ATOM 700 N N . MET A 1 89 ? 15.962 -1.468 -0.895 1.00 84.75 89 MET A N 1
ATOM 701 C CA . MET A 1 89 ? 15.872 -1.424 -2.361 1.00 84.75 89 MET A CA 1
ATOM 702 C C . MET A 1 89 ? 16.823 -0.384 -2.961 1.00 84.75 89 MET A C 1
ATOM 704 O O . MET A 1 89 ? 17.500 -0.676 -3.946 1.00 84.75 89 MET A O 1
ATOM 708 N N . ARG A 1 90 ? 16.942 0.797 -2.338 1.00 85.19 90 ARG A N 1
ATOM 709 C CA . ARG A 1 90 ? 17.917 1.827 -2.736 1.00 85.19 90 ARG A CA 1
ATOM 710 C C . ARG A 1 90 ? 19.333 1.281 -2.701 1.00 85.19 90 ARG A C 1
ATOM 712 O O . ARG A 1 90 ? 20.076 1.490 -3.653 1.00 85.19 90 ARG A O 1
ATOM 719 N N . GLY A 1 91 ? 19.691 0.571 -1.631 1.00 86.38 91 GLY A N 1
ATOM 720 C CA . GLY A 1 91 ? 21.007 -0.046 -1.483 1.00 86.38 91 GLY A CA 1
ATOM 721 C C . GLY A 1 91 ? 21.322 -1.047 -2.596 1.00 86.38 91 GLY A C 1
ATOM 722 O O . GLY A 1 91 ? 22.381 -0.951 -3.207 1.00 86.38 91 GLY A O 1
ATOM 723 N N . LEU A 1 92 ? 20.387 -1.956 -2.894 1.00 85.06 92 LEU A N 1
ATOM 724 C CA . LEU A 1 92 ? 20.559 -2.990 -3.924 1.00 85.06 92 LEU A CA 1
ATOM 725 C C . LEU A 1 92 ? 20.641 -2.417 -5.349 1.00 85.06 92 LEU A C 1
ATOM 727 O O . LEU A 1 92 ? 21.454 -2.864 -6.152 1.00 85.06 92 LEU A O 1
ATOM 731 N N . LEU A 1 93 ? 19.818 -1.419 -5.677 1.00 78.44 93 LEU A N 1
ATOM 732 C CA . LEU A 1 93 ? 19.779 -0.843 -7.027 1.00 78.44 93 LEU A CA 1
ATOM 733 C C . LEU A 1 93 ? 20.915 0.158 -7.271 1.00 78.44 93 LEU A C 1
ATOM 735 O O . LEU A 1 93 ? 21.444 0.237 -8.378 1.00 78.44 93 LEU A O 1
ATOM 739 N N . SER A 1 94 ? 21.352 0.875 -6.230 1.00 79.50 94 SER A N 1
ATOM 740 C CA . SER A 1 94 ? 22.509 1.775 -6.332 1.00 79.50 94 SER A CA 1
ATOM 741 C C . SER A 1 94 ? 23.817 1.006 -6.534 1.00 79.50 94 SER A C 1
ATOM 743 O O . SER A 1 94 ? 24.713 1.515 -7.205 1.00 79.50 94 SER A O 1
ATOM 745 N N . SER A 1 95 ? 23.943 -0.218 -5.996 1.00 76.31 95 SER A N 1
ATOM 746 C CA . SER A 1 95 ? 25.120 -1.062 -6.258 1.00 76.31 95 SER A CA 1
ATOM 747 C C . SER A 1 95 ? 25.228 -1.526 -7.711 1.00 76.31 95 SER A C 1
ATOM 749 O O . SER A 1 95 ? 26.334 -1.802 -8.162 1.00 76.31 95 SER A O 1
ATOM 751 N N . GLU A 1 96 ? 24.115 -1.545 -8.446 1.00 77.81 96 GLU A N 1
ATOM 752 C CA . GLU A 1 96 ? 24.057 -1.947 -9.858 1.00 77.81 96 GLU A CA 1
ATOM 753 C C . GLU A 1 96 ? 24.195 -0.746 -10.820 1.00 77.81 96 GLU A C 1
ATOM 755 O O . GLU A 1 96 ? 24.060 -0.879 -12.032 1.00 77.81 96 GLU A O 1
ATOM 760 N N . GLY A 1 97 ? 24.464 0.458 -10.296 1.00 79.38 97 GLY A N 1
ATOM 761 C CA . GLY A 1 97 ? 24.665 1.661 -11.111 1.00 79.38 97 GLY A CA 1
ATOM 762 C C . GLY A 1 97 ? 23.384 2.244 -11.719 1.00 79.38 97 GLY A C 1
ATOM 763 O O . GLY A 1 97 ? 23.466 3.050 -12.646 1.00 79.38 97 GLY A O 1
ATOM 764 N N . VAL A 1 98 ? 22.206 1.870 -11.206 1.00 78.38 98 VAL A N 1
ATOM 765 C CA . VAL A 1 98 ? 20.918 2.382 -11.693 1.00 78.38 98 VAL A CA 1
ATOM 766 C C . VAL A 1 98 ? 20.769 3.875 -11.341 1.00 78.38 98 VAL A C 1
ATOM 768 O O . VAL A 1 98 ? 20.898 4.243 -10.170 1.00 78.38 98 VAL A O 1
ATOM 771 N N . PRO A 1 99 ? 20.472 4.754 -12.319 1.00 82.19 99 PRO A N 1
ATOM 772 C CA . PRO A 1 99 ? 20.178 6.164 -12.077 1.00 82.19 99 PRO A CA 1
ATOM 773 C C . PRO A 1 99 ? 19.027 6.376 -11.084 1.00 82.19 99 PRO A C 1
ATOM 775 O O . PRO A 1 99 ? 18.010 5.685 -11.129 1.00 82.19 99 PRO A O 1
ATOM 778 N N . ILE A 1 100 ? 19.146 7.404 -10.240 1.00 74.44 100 ILE A N 1
ATOM 779 C CA . ILE A 1 100 ? 18.150 7.745 -9.204 1.00 74.44 100 ILE A CA 1
ATOM 780 C C . ILE A 1 100 ? 16.755 8.018 -9.799 1.00 74.44 100 ILE A C 1
ATOM 782 O O . ILE A 1 100 ? 15.756 7.679 -9.174 1.00 74.44 100 ILE A O 1
ATOM 786 N N . SER A 1 101 ? 16.671 8.562 -11.017 1.00 77.81 101 SER A N 1
ATOM 787 C CA . SER A 1 101 ? 15.391 8.808 -11.698 1.00 77.81 101 SER A CA 1
ATOM 788 C C . SER A 1 101 ? 14.630 7.519 -12.017 1.00 77.81 101 SER A C 1
ATOM 790 O O . SER A 1 101 ? 13.418 7.451 -11.845 1.00 77.81 101 SER A O 1
ATOM 792 N N . ILE A 1 102 ? 15.347 6.475 -12.434 1.00 79.38 102 ILE A N 1
ATOM 793 C CA . ILE A 1 102 ? 14.773 5.157 -12.720 1.00 79.38 102 ILE A CA 1
ATOM 794 C C . ILE A 1 102 ? 14.351 4.482 -11.406 1.00 79.38 102 ILE A C 1
ATOM 796 O O . ILE A 1 102 ? 13.324 3.811 -11.342 1.00 79.38 102 ILE A O 1
ATOM 800 N N . PHE A 1 103 ? 15.108 4.705 -10.329 1.00 79.50 103 PHE A N 1
ATOM 801 C CA . PHE A 1 103 ? 14.754 4.219 -8.998 1.00 79.50 103 PHE A CA 1
ATOM 802 C C . PHE A 1 103 ? 13.419 4.790 -8.491 1.00 79.50 103 PHE A C 1
ATOM 804 O O . PHE A 1 103 ? 12.591 4.037 -7.978 1.00 79.50 103 PHE A O 1
ATOM 811 N N . GLU A 1 104 ? 13.196 6.100 -8.627 1.00 83.31 104 GLU A N 1
ATOM 812 C CA . GLU A 1 104 ? 11.937 6.729 -8.203 1.00 83.31 104 GLU A CA 1
ATOM 813 C C . GLU A 1 104 ? 10.739 6.167 -8.972 1.00 83.31 104 GLU A C 1
ATOM 815 O O . GLU A 1 104 ? 9.713 5.863 -8.363 1.00 83.31 104 GLU A O 1
ATOM 820 N N . GLN A 1 105 ? 10.910 5.913 -10.271 1.00 83.62 105 GLN A N 1
ATOM 821 C CA . GLN A 1 105 ? 9.885 5.283 -11.099 1.00 83.62 105 GLN A CA 1
ATOM 822 C C . GLN A 1 105 ? 9.548 3.861 -10.624 1.00 83.62 105 GLN A C 1
ATOM 824 O O . GLN A 1 105 ? 8.376 3.509 -10.505 1.00 83.62 105 GLN A O 1
ATOM 829 N N . PHE A 1 106 ? 10.545 3.040 -10.275 1.00 81.81 106 PHE A N 1
ATOM 830 C CA . PHE A 1 106 ? 10.282 1.714 -9.699 1.00 81.81 106 PHE A CA 1
ATOM 831 C C . PHE A 1 106 ? 9.547 1.792 -8.362 1.00 81.81 106 PHE A C 1
ATOM 833 O O . PHE A 1 106 ? 8.672 0.973 -8.086 1.00 81.81 106 PHE A O 1
ATOM 840 N N . LEU A 1 107 ? 9.879 2.782 -7.533 1.00 83.81 107 LEU A N 1
ATOM 841 C CA . LEU A 1 107 ? 9.229 2.970 -6.243 1.00 83.81 107 LEU A CA 1
ATOM 842 C C . LEU A 1 107 ? 7.756 3.373 -6.382 1.00 83.81 107 LEU A C 1
ATOM 844 O O . LEU A 1 107 ? 6.935 2.988 -5.547 1.00 83.81 107 LEU A O 1
ATOM 848 N N . GLU A 1 108 ? 7.431 4.117 -7.435 1.00 87.62 108 GLU A N 1
ATOM 849 C CA . GLU A 1 108 ? 6.066 4.485 -7.798 1.00 87.62 108 GLU A CA 1
ATOM 850 C C . GLU A 1 108 ? 5.250 3.273 -8.267 1.00 87.62 108 GLU A C 1
ATOM 852 O O . GLU A 1 108 ? 4.128 3.078 -7.799 1.00 87.62 108 GLU A O 1
ATOM 857 N N . LEU A 1 109 ? 5.828 2.399 -9.100 1.00 87.94 109 LEU A N 1
ATOM 858 C CA . LEU A 1 109 ? 5.177 1.147 -9.520 1.00 87.94 109 LEU A CA 1
ATOM 859 C C . LEU A 1 109 ? 4.852 0.238 -8.323 1.00 87.94 109 LEU A C 1
ATOM 861 O O . LEU A 1 109 ? 3.839 -0.460 -8.307 1.00 87.94 109 LEU A O 1
ATOM 865 N N . ASP A 1 110 ? 5.686 0.281 -7.290 1.00 86.94 110 ASP A N 1
ATOM 866 C CA . ASP A 1 110 ? 5.546 -0.527 -6.081 1.00 86.94 110 ASP A CA 1
ATOM 867 C C . ASP A 1 110 ? 4.611 0.102 -5.024 1.00 86.94 110 ASP A C 1
ATOM 869 O O . ASP A 1 110 ? 4.466 -0.422 -3.907 1.00 86.94 110 ASP A O 1
ATOM 873 N N . ALA A 1 111 ? 3.994 1.246 -5.346 1.00 87.50 111 ALA A N 1
ATOM 874 C CA . ALA A 1 111 ? 3.029 1.910 -4.486 1.00 87.50 111 ALA A CA 1
ATOM 875 C C . ALA A 1 111 ? 1.729 1.088 -4.385 1.00 87.50 111 ALA A C 1
ATOM 877 O O . ALA A 1 111 ? 1.238 0.567 -5.391 1.00 87.50 111 ALA A O 1
ATOM 878 N N . PRO A 1 112 ? 1.148 0.958 -3.178 1.00 86.31 112 PRO A N 1
ATOM 879 C CA . PRO A 1 112 ? -0.097 0.224 -2.997 1.00 86.31 112 PRO A CA 1
ATOM 880 C C . PRO A 1 112 ? -1.267 0.970 -3.647 1.00 86.31 112 PRO A C 1
ATOM 882 O O . PRO A 1 112 ? -1.392 2.184 -3.489 1.00 86.31 112 PRO A O 1
ATOM 885 N N . ILE A 1 113 ? -2.163 0.234 -4.306 1.00 86.19 113 ILE A N 1
ATOM 886 C CA . ILE A 1 113 ? -3.434 0.786 -4.788 1.00 86.19 113 ILE A CA 1
ATOM 887 C C . ILE A 1 113 ? -4.471 0.715 -3.664 1.00 86.19 113 ILE A C 1
ATOM 889 O O . ILE A 1 113 ? -4.702 -0.344 -3.066 1.00 86.19 113 ILE A O 1
ATOM 893 N N . GLU A 1 114 ? -5.153 1.830 -3.403 1.00 80.00 114 GLU A N 1
ATOM 894 C CA . GLU A 1 114 ? -6.322 1.862 -2.522 1.00 80.00 114 GLU A CA 1
ATOM 895 C C . GLU A 1 114 ? -7.537 1.232 -3.216 1.00 80.00 114 GLU A C 1
ATOM 897 O O . GLU A 1 114 ? -8.378 1.900 -3.809 1.00 80.00 114 GLU A O 1
ATOM 902 N N . SER A 1 115 ? -7.641 -0.093 -3.120 1.00 73.19 115 SER A N 1
ATOM 903 C CA . SER A 1 115 ? -8.868 -0.822 -3.448 1.00 73.19 115 SER A CA 1
ATOM 904 C C . SER A 1 115 ? -9.659 -1.119 -2.169 1.00 73.19 115 SER A C 1
ATOM 906 O O . SER A 1 115 ? -9.145 -1.719 -1.219 1.00 73.19 115 SER A O 1
ATOM 908 N N . GLY A 1 116 ? -10.924 -0.691 -2.124 1.00 78.06 116 GLY A N 1
ATOM 909 C CA . GLY A 1 116 ? -11.8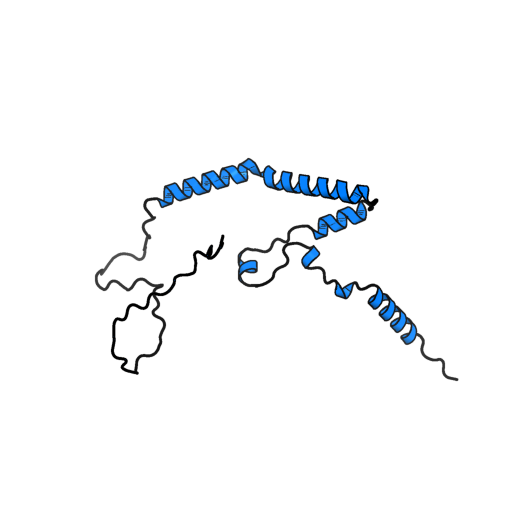13 -0.919 -0.980 1.00 78.06 116 GLY A CA 1
ATOM 910 C C . GLY A 1 116 ? -12.133 -2.405 -0.749 1.00 78.06 116 GLY A C 1
ATOM 911 O O . GLY A 1 116 ? -12.139 -3.208 -1.682 1.00 78.06 116 GLY A O 1
ATOM 912 N N . ARG A 1 117 ? -12.472 -2.789 0.497 1.00 75.69 117 ARG A N 1
ATOM 913 C CA . ARG A 1 117 ? -12.772 -4.199 0.858 1.00 75.69 117 ARG A CA 1
ATOM 914 C C . ARG A 1 117 ? -13.880 -4.821 0.002 1.00 75.69 117 ARG A C 1
ATOM 916 O O . ARG A 1 117 ? -13.782 -5.993 -0.342 1.00 75.69 117 ARG A O 1
ATOM 923 N N . LEU A 1 118 ? -14.911 -4.044 -0.333 1.00 80.81 118 LEU A N 1
ATOM 924 C CA . LEU A 1 118 ? -16.005 -4.497 -1.197 1.00 80.81 118 LEU A CA 1
ATOM 925 C C . LEU A 1 118 ? -15.525 -4.765 -2.624 1.00 80.81 118 LEU A C 1
ATOM 927 O O . LEU A 1 118 ? -15.888 -5.782 -3.200 1.00 80.81 118 LEU A O 1
ATOM 931 N N . HIS A 1 119 ? -14.663 -3.901 -3.167 1.00 79.75 119 HIS A N 1
ATOM 932 C CA . HIS A 1 119 ? -14.132 -4.057 -4.518 1.00 79.75 119 HIS A CA 1
ATOM 933 C C . HIS A 1 119 ? -13.376 -5.392 -4.633 1.00 79.75 119 HIS A C 1
ATOM 935 O O . HIS A 1 119 ? -13.681 -6.181 -5.522 1.00 79.75 119 HIS A O 1
ATOM 941 N N . ARG A 1 120 ? -12.503 -5.706 -3.662 1.00 76.75 120 ARG A N 1
ATOM 942 C CA . ARG A 1 120 ? -11.767 -6.987 -3.581 1.00 76.75 120 ARG A CA 1
ATOM 943 C C . ARG A 1 120 ? -12.645 -8.225 -3.422 1.00 76.75 120 ARG A C 1
ATOM 945 O O . ARG A 1 120 ? -12.206 -9.320 -3.744 1.00 76.75 120 ARG A O 1
ATOM 952 N N . HIS A 1 121 ? -13.845 -8.076 -2.870 1.00 78.56 121 HIS A N 1
ATOM 953 C CA . HIS A 1 121 ? -14.751 -9.203 -2.665 1.00 78.56 121 HIS A CA 1
ATOM 954 C C . HIS A 1 121 ? -15.578 -9.519 -3.914 1.00 78.56 121 HIS A C 1
ATOM 956 O O . HIS A 1 121 ? -15.952 -10.665 -4.134 1.00 78.56 121 HIS A O 1
ATOM 962 N N . LEU A 1 122 ? -15.858 -8.500 -4.727 1.00 83.69 122 LEU A N 1
ATOM 963 C CA . LEU A 1 122 ? -16.697 -8.627 -5.916 1.00 83.69 122 LEU A CA 1
ATOM 964 C C . LEU A 1 122 ? -15.916 -9.077 -7.157 1.00 83.69 122 LEU A C 1
ATOM 966 O O . LEU A 1 122 ? -16.524 -9.607 -8.084 1.00 83.69 122 LEU A O 1
ATOM 970 N N . LEU A 1 123 ? -14.594 -8.875 -7.194 1.00 78.00 123 LEU A N 1
ATOM 971 C CA . LEU A 1 123 ? -13.761 -9.206 -8.351 1.00 78.00 123 LEU A CA 1
ATOM 972 C C . LEU A 1 123 ? -12.672 -10.232 -7.984 1.00 78.00 123 LEU A C 1
ATOM 974 O O . LEU A 1 123 ? -11.896 -9.974 -7.064 1.00 78.00 123 LEU A O 1
ATOM 978 N N . PRO A 1 124 ? -12.568 -11.364 -8.711 1.00 74.50 124 PRO A N 1
ATOM 979 C CA . PRO A 1 124 ? -11.647 -12.457 -8.377 1.00 74.50 124 PRO A CA 1
ATOM 980 C C . PRO A 1 124 ? -10.152 -12.110 -8.436 1.00 74.50 124 PRO A C 1
ATOM 982 O O . PRO A 1 124 ? -9.359 -12.739 -7.740 1.00 74.50 124 PRO A O 1
ATOM 985 N N . VAL A 1 125 ? -9.754 -11.143 -9.272 1.00 76.25 125 VAL A N 1
ATOM 986 C CA . VAL A 1 125 ? -8.352 -10.740 -9.465 1.00 76.25 125 VAL A CA 1
ATOM 987 C C . VAL A 1 125 ? -8.280 -9.220 -9.483 1.00 76.25 125 VAL A C 1
ATOM 989 O O . VAL A 1 125 ? -8.940 -8.575 -10.295 1.00 76.25 125 VAL A O 1
ATOM 992 N N . GLN A 1 126 ? -7.496 -8.648 -8.571 1.00 80.81 126 GLN A N 1
ATOM 993 C CA . GLN A 1 126 ? -7.249 -7.212 -8.502 1.00 80.81 126 GLN A CA 1
ATOM 994 C C . GLN A 1 126 ? -5.771 -6.951 -8.305 1.00 80.81 126 GLN A C 1
ATOM 996 O O . GLN A 1 126 ? -5.150 -7.586 -7.453 1.00 80.81 126 GLN A O 1
ATOM 1001 N N . ALA A 1 127 ? -5.259 -5.978 -9.053 1.00 85.12 127 ALA A N 1
ATOM 1002 C CA . ALA A 1 127 ? -3.929 -5.444 -8.839 1.00 85.12 127 ALA A CA 1
ATOM 1003 C C . ALA A 1 127 ? -3.798 -4.906 -7.406 1.00 85.12 127 ALA A C 1
ATOM 1005 O O . ALA A 1 127 ? -4.684 -4.202 -6.902 1.00 85.12 127 ALA A O 1
ATOM 1006 N N . VAL A 1 128 ? -2.705 -5.252 -6.733 1.00 84.12 128 VAL A N 1
ATOM 1007 C CA . VAL A 1 128 ? -2.394 -4.778 -5.379 1.00 84.12 128 VAL A CA 1
ATOM 1008 C C . VAL A 1 128 ? -1.448 -3.578 -5.380 1.00 84.12 128 VAL A C 1
ATOM 1010 O O . VAL A 1 128 ? -1.493 -2.780 -4.439 1.00 84.12 128 VAL A O 1
ATOM 1013 N N . ASN A 1 129 ? -0.642 -3.415 -6.428 1.00 89.12 129 ASN A N 1
ATOM 1014 C CA . ASN A 1 129 ? 0.245 -2.274 -6.644 1.00 89.12 129 ASN A CA 1
ATOM 1015 C C . ASN A 1 129 ? 0.010 -1.636 -8.023 1.00 89.12 129 ASN A C 1
ATOM 1017 O O . ASN A 1 129 ? -0.658 -2.208 -8.885 1.00 89.12 129 ASN A O 1
ATOM 1021 N N . VAL A 1 130 ? 0.550 -0.431 -8.216 1.00 89.38 130 VAL A N 1
ATOM 1022 C CA . VAL A 1 130 ? 0.421 0.319 -9.477 1.00 89.38 130 VAL A CA 1
ATOM 1023 C C . VAL A 1 130 ? 1.028 -0.462 -10.646 1.00 89.38 130 VAL A C 1
ATOM 1025 O O . VAL A 1 130 ? 0.435 -0.516 -11.720 1.00 89.38 130 VAL A O 1
ATOM 1028 N N . GLY A 1 131 ? 2.157 -1.137 -10.437 1.00 89.25 131 GLY A N 1
ATOM 1029 C CA . GLY A 1 131 ? 2.853 -1.894 -11.476 1.00 89.25 131 GLY A CA 1
ATOM 1030 C C . GLY A 1 131 ? 2.031 -3.031 -12.083 1.00 89.25 131 GLY A C 1
ATOM 1031 O O . GLY A 1 131 ? 2.103 -3.258 -13.284 1.00 89.25 131 GLY A O 1
ATOM 1032 N N . GLU A 1 132 ? 1.188 -3.703 -11.300 1.00 86.94 132 GLU A N 1
ATOM 1033 C CA . GLU A 1 132 ? 0.310 -4.777 -11.785 1.00 86.94 132 GLU A CA 1
ATOM 1034 C C . GLU A 1 132 ? -0.808 -4.282 -12.716 1.00 86.94 132 GLU A C 1
ATOM 1036 O O . GLU A 1 132 ? -1.407 -5.081 -13.433 1.00 86.94 132 GLU A O 1
ATOM 1041 N N . THR A 1 133 ? -1.092 -2.975 -12.737 1.00 84.00 133 THR A N 1
ATOM 1042 C CA . THR A 1 133 ? -2.036 -2.374 -13.699 1.00 84.00 133 THR A CA 1
ATOM 1043 C C . THR A 1 133 ? -1.395 -2.036 -15.044 1.00 84.00 133 THR A C 1
ATOM 1045 O O . THR A 1 133 ? -2.098 -1.695 -15.999 1.00 84.00 133 THR A O 1
ATOM 1048 N N . PHE A 1 134 ? -0.066 -2.124 -15.136 1.00 81.06 134 PHE A N 1
ATOM 1049 C CA . PHE A 1 134 ? 0.674 -1.719 -16.319 1.00 81.06 134 PHE A CA 1
ATOM 1050 C C . PHE A 1 134 ? 0.496 -2.741 -17.451 1.00 81.06 134 PHE A C 1
ATOM 1052 O O . PHE A 1 134 ? 0.833 -3.919 -17.311 1.00 81.06 134 PHE A O 1
ATOM 1059 N N . HIS A 1 135 ? -0.037 -2.297 -18.592 1.00 77.88 135 HIS A N 1
ATOM 1060 C CA . HIS A 1 135 ? -0.255 -3.151 -19.758 1.00 77.88 135 HIS A CA 1
ATOM 1061 C C . HIS A 1 135 ? 1.050 -3.286 -20.546 1.00 77.88 135 HIS A C 1
ATOM 1063 O O . HIS A 1 135 ? 1.412 -2.433 -21.349 1.00 77.88 135 HIS A O 1
ATOM 1069 N N . ILE A 1 136 ? 1.766 -4.386 -20.310 1.00 75.19 136 ILE A N 1
ATOM 1070 C CA . ILE A 1 136 ? 3.103 -4.632 -20.879 1.00 75.19 136 ILE A CA 1
ATOM 1071 C C . ILE A 1 136 ? 3.081 -4.647 -22.421 1.00 75.19 136 ILE A C 1
ATOM 1073 O O . ILE A 1 136 ? 4.058 -4.258 -23.052 1.00 75.19 136 ILE A O 1
ATOM 1077 N N . VAL A 1 137 ? 1.961 -5.052 -23.029 1.00 67.38 137 VAL A N 1
ATOM 1078 C CA . VAL A 1 137 ? 1.812 -5.193 -24.490 1.00 67.38 137 VAL A CA 1
ATOM 1079 C C . VAL A 1 137 ? 1.833 -3.844 -25.221 1.00 67.38 137 VAL A C 1
ATOM 1081 O O . VAL A 1 137 ? 2.310 -3.772 -26.345 1.00 67.38 137 VAL A O 1
ATOM 1084 N N . GLU A 1 138 ? 1.379 -2.758 -24.592 1.00 68.69 138 GLU A N 1
ATOM 1085 C CA . GLU A 1 138 ? 1.294 -1.433 -25.237 1.00 68.69 138 GLU A CA 1
ATOM 1086 C C . GLU A 1 138 ? 2.667 -0.747 -25.388 1.00 68.69 138 GLU A C 1
ATOM 1088 O O . GLU A 1 138 ? 2.822 0.219 -26.138 1.00 68.69 138 GLU A O 1
ATOM 1093 N N . HIS A 1 139 ? 3.685 -1.262 -24.695 1.00 64.56 139 HIS A N 1
ATOM 1094 C CA . HIS A 1 139 ? 5.036 -0.704 -24.654 1.00 64.56 139 HIS A CA 1
ATOM 1095 C C . HIS A 1 139 ? 6.098 -1.655 -25.224 1.00 64.56 139 HIS A C 1
ATOM 1097 O O . HIS A 1 139 ? 7.274 -1.557 -24.867 1.00 64.56 139 HIS A O 1
ATOM 1103 N N . ASP A 1 140 ? 5.710 -2.576 -26.112 1.00 77.50 140 ASP A N 1
ATOM 1104 C CA . ASP A 1 140 ? 6.676 -3.404 -26.831 1.00 77.50 140 ASP A CA 1
ATOM 1105 C C . ASP A 1 140 ? 7.465 -2.553 -27.842 1.00 77.50 140 ASP A C 1
ATOM 1107 O O . ASP A 1 140 ? 6.957 -2.134 -28.883 1.00 77.50 140 ASP A O 1
ATOM 1111 N N . ALA A 1 141 ? 8.739 -2.304 -27.534 1.00 77.62 141 ALA A N 1
ATOM 1112 C CA . ALA A 1 141 ? 9.648 -1.533 -28.379 1.00 77.62 141 ALA A CA 1
ATOM 1113 C C . ALA A 1 141 ? 9.833 -2.148 -29.781 1.00 77.62 141 ALA A C 1
ATOM 1115 O O . ALA A 1 141 ? 10.088 -1.426 -30.750 1.00 77.62 141 ALA A O 1
ATOM 1116 N N . LEU A 1 142 ? 9.691 -3.473 -29.916 1.00 72.50 142 LEU A N 1
ATOM 1117 C CA . LEU A 1 142 ? 9.764 -4.136 -31.218 1.00 72.50 142 LEU A CA 1
ATOM 1118 C C . LEU A 1 142 ? 8.505 -3.877 -32.050 1.00 72.50 142 LEU A C 1
ATOM 1120 O O . LEU A 1 142 ? 8.598 -3.747 -33.268 1.00 72.50 142 LEU A O 1
ATOM 1124 N N . GLN A 1 143 ? 7.344 -3.753 -31.406 1.00 76.69 143 GLN A N 1
ATOM 1125 C CA . GLN A 1 143 ? 6.097 -3.431 -32.091 1.00 76.69 143 GLN A CA 1
ATOM 1126 C C . GLN A 1 143 ? 6.028 -1.946 -32.467 1.00 76.69 143 GLN A C 1
ATOM 1128 O O . GLN A 1 143 ? 5.674 -1.627 -33.597 1.00 76.69 143 GLN A O 1
ATOM 11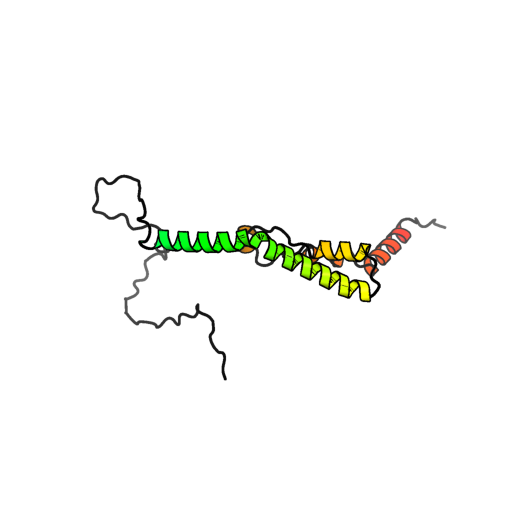33 N N . GLN A 1 144 ? 6.439 -1.044 -31.570 1.00 73.75 144 GLN A N 1
ATOM 1134 C CA . GLN A 1 144 ? 6.455 0.399 -31.850 1.00 73.75 144 GLN A CA 1
ATOM 1135 C C . GLN A 1 144 ? 7.371 0.747 -33.027 1.00 73.75 144 GLN A C 1
ATOM 1137 O O . GLN A 1 144 ? 6.956 1.464 -33.932 1.00 73.75 144 GLN A O 1
ATOM 1142 N N . SER A 1 145 ? 8.578 0.174 -33.072 1.00 75.44 145 SER A N 1
ATOM 1143 C CA . SER A 1 145 ? 9.488 0.383 -34.208 1.00 75.44 145 SER A CA 1
ATOM 1144 C C . SER A 1 145 ? 8.935 -0.169 -35.529 1.00 75.44 145 SER A C 1
ATOM 1146 O O . SER A 1 145 ? 9.158 0.427 -36.581 1.00 75.44 145 SER A O 1
ATOM 1148 N N . ALA A 1 146 ? 8.181 -1.272 -35.492 1.00 75.62 146 ALA A N 1
ATOM 1149 C CA . ALA A 1 146 ? 7.517 -1.820 -36.672 1.00 75.62 146 ALA A CA 1
ATOM 1150 C C . ALA A 1 146 ? 6.343 -0.945 -37.154 1.00 75.62 146 ALA A C 1
ATOM 1152 O O . ALA A 1 146 ? 6.185 -0.749 -38.356 1.00 75.62 146 ALA A O 1
ATOM 1153 N N . GLU A 1 147 ? 5.540 -0.396 -36.239 1.00 77.12 147 GLU A N 1
ATOM 1154 C CA . GLU A 1 147 ? 4.419 0.498 -36.563 1.00 77.12 147 GLU A CA 1
ATOM 1155 C C . GLU A 1 147 ? 4.886 1.872 -37.074 1.00 77.12 147 GLU A C 1
ATOM 1157 O O . GLU A 1 147 ? 4.265 2.439 -37.973 1.00 77.12 147 GLU A O 1
ATOM 1162 N N . GLU A 1 148 ? 5.981 2.411 -36.531 1.00 78.25 148 GLU A N 1
ATOM 1163 C CA . GLU A 1 148 ? 6.607 3.648 -37.017 1.00 78.25 148 GLU A CA 1
ATOM 1164 C C . GLU A 1 148 ? 7.165 3.468 -38.434 1.00 78.25 148 GLU A C 1
ATOM 1166 O O . GLU A 1 148 ? 6.872 4.280 -39.311 1.00 78.25 148 GLU A O 1
ATOM 1171 N N . ALA A 1 149 ? 7.864 2.358 -38.694 1.00 75.00 149 ALA A N 1
ATOM 1172 C CA . ALA A 1 149 ? 8.367 2.034 -40.028 1.00 75.00 149 ALA A CA 1
ATOM 1173 C C . ALA A 1 149 ? 7.239 1.857 -41.064 1.00 75.00 149 ALA A C 1
ATOM 1175 O O . ALA A 1 149 ? 7.382 2.271 -42.211 1.00 75.00 149 ALA A O 1
ATOM 1176 N N . GLN A 1 150 ? 6.098 1.284 -40.666 1.00 72.12 150 GLN A N 1
ATOM 1177 C CA . GLN A 1 150 ? 4.931 1.141 -41.547 1.00 72.12 150 GLN A CA 1
ATOM 1178 C C . GLN A 1 150 ? 4.242 2.479 -41.847 1.00 72.12 150 GLN A C 1
ATOM 1180 O O . GLN A 1 150 ? 3.818 2.705 -42.978 1.00 72.12 150 GLN A O 1
ATOM 1185 N N . LYS A 1 151 ? 4.161 3.392 -40.871 1.00 69.94 151 LYS A N 1
ATOM 1186 C CA . LYS A 1 151 ? 3.594 4.736 -41.083 1.00 69.94 151 LYS A CA 1
ATOM 1187 C C . LYS A 1 151 ? 4.449 5.592 -42.015 1.00 69.94 151 LYS A C 1
ATOM 1189 O O . LYS A 1 151 ? 3.901 6.338 -42.820 1.00 69.94 151 LYS A O 1
ATOM 1194 N N . GLU A 1 152 ? 5.773 5.473 -41.938 1.00 66.06 152 GLU A N 1
ATOM 1195 C CA . GLU A 1 152 ? 6.688 6.187 -42.839 1.00 66.06 152 GLU A CA 1
ATOM 1196 C C . GLU A 1 152 ? 6.596 5.696 -44.297 1.00 66.06 152 GLU A C 1
ATOM 1198 O O . GLU A 1 152 ? 6.777 6.490 -45.222 1.00 66.06 152 GLU A O 1
ATOM 1203 N N . GLU A 1 153 ? 6.268 4.418 -44.526 1.00 62.12 153 GLU A N 1
ATOM 1204 C CA . GLU A 1 153 ? 6.034 3.875 -45.874 1.00 62.12 153 GLU A CA 1
ATOM 1205 C C . GLU A 1 153 ? 4.669 4.278 -46.466 1.00 62.12 153 GLU A C 1
ATOM 1207 O O . GLU A 1 153 ? 4.561 4.432 -47.683 1.00 62.12 153 GLU A O 1
ATOM 1212 N N . GLU A 1 154 ? 3.636 4.493 -45.643 1.00 60.25 154 GLU A N 1
ATOM 1213 C CA . GLU A 1 154 ? 2.302 4.911 -46.109 1.00 60.25 154 GLU A CA 1
ATOM 1214 C C . GLU A 1 154 ? 2.206 6.411 -46.461 1.00 60.25 154 GLU A C 1
ATOM 1216 O O . GLU A 1 154 ? 1.452 6.777 -47.366 1.00 60.25 154 GLU A O 1
ATOM 1221 N N . ASP A 1 155 ? 2.989 7.283 -45.811 1.00 58.16 155 ASP A N 1
ATOM 1222 C CA . ASP A 1 155 ? 2.966 8.743 -46.036 1.00 58.16 155 ASP A CA 1
ATOM 1223 C C . ASP A 1 155 ? 3.784 9.214 -47.261 1.00 58.16 155 ASP A C 1
ATOM 1225 O O . ASP A 1 155 ? 3.762 10.397 -47.622 1.00 58.16 155 ASP A O 1
ATOM 1229 N N . HIS A 1 156 ? 4.468 8.305 -47.962 1.00 57.78 156 HIS A N 1
ATOM 1230 C CA . HIS A 1 156 ? 5.047 8.574 -49.279 1.00 57.78 156 HIS A CA 1
ATOM 1231 C C . HIS A 1 156 ? 4.103 8.077 -50.388 1.00 57.78 156 HIS A C 1
ATOM 1233 O O . HIS A 1 156 ? 4.191 6.915 -50.790 1.00 57.78 156 HIS A O 1
ATOM 1239 N N . PRO A 1 157 ? 3.221 8.927 -50.962 1.00 50.97 157 PRO A N 1
ATOM 1240 C CA . PRO A 1 157 ? 2.474 8.518 -52.137 1.00 50.97 157 PRO A CA 1
ATOM 1241 C C . PRO A 1 157 ? 3.470 8.293 -53.277 1.00 50.97 157 PRO A C 1
ATOM 1243 O O . PRO A 1 157 ? 4.250 9.182 -53.629 1.00 50.97 157 PRO A O 1
ATOM 1246 N N . LEU A 1 158 ? 3.433 7.080 -53.832 1.00 54.53 158 LEU A N 1
ATOM 1247 C CA . LEU A 1 158 ? 4.085 6.693 -55.078 1.00 54.53 158 LEU A CA 1
ATOM 1248 C C . LEU A 1 158 ? 3.895 7.802 -56.122 1.00 54.53 158 LEU A C 1
ATOM 1250 O O . LEU A 1 158 ? 2.802 7.992 -56.653 1.00 54.53 158 LEU A O 1
ATOM 1254 N N . ALA A 1 159 ? 4.967 8.537 -56.416 1.00 45.78 159 ALA A N 1
ATOM 1255 C CA . ALA A 1 159 ? 5.035 9.357 -57.612 1.00 45.78 159 ALA A CA 1
ATOM 1256 C C . ALA A 1 159 ? 5.068 8.399 -58.811 1.00 45.78 159 ALA A C 1
ATOM 1258 O O . ALA A 1 159 ? 6.095 7.782 -59.101 1.00 45.78 159 ALA A O 1
ATOM 1259 N N . GLU A 1 160 ? 3.910 8.214 -59.444 1.00 48.06 160 GLU A N 1
ATOM 1260 C CA . GLU A 1 160 ? 3.764 7.460 -60.685 1.00 48.06 160 GLU A CA 1
ATOM 1261 C C . GLU A 1 160 ? 4.595 8.096 -61.816 1.00 48.06 160 GLU A C 1
ATOM 1263 O O . GLU A 1 160 ? 4.517 9.300 -62.054 1.00 48.06 160 GLU A O 1
ATOM 1268 N N . HIS A 1 161 ? 5.398 7.228 -62.443 1.00 40.00 161 HIS A N 1
ATOM 1269 C CA . HIS A 1 161 ? 5.916 7.181 -63.821 1.00 40.00 161 HIS A CA 1
ATOM 1270 C C . HIS A 1 161 ? 5.978 8.441 -64.704 1.00 40.00 161 HIS A C 1
ATOM 1272 O O . HIS A 1 161 ? 4.920 8.989 -65.082 1.00 40.00 161 HIS A O 1
#

Organism: Drosophila yakuba (NCBI:txid7245)

pLDDT: mean 71.4, std 15.54, range [39.16, 95.0]